Protein AF-R9SLP2-F1 (afdb_monomer_lite)

Foldseek 3Di:
DVLLVLLLVLLVQLLVLLVCQLPVDPDQKGFQDPVSLVSLCVSLVSNLVCCVPQPLDDVLNVLSVVLSVLSNVQRVDRMHGSVSSVLNSQLSVLVSVLSVLLVVLCVVVVHDGSNPQDPVSSVVSVVSVVVSVVSSVVSVVVCVVCVVVVVVVVVVVVVVVVVVVVD

Secondary structure (DSSP, 8-state):
-HHHHHHHHHHHHHHHHHHHHHHS-SSSEEE--HHHHHHHHHHHHHHHHHHHHH-SSHHHHHHHHHHHHHHHHHHTSSEE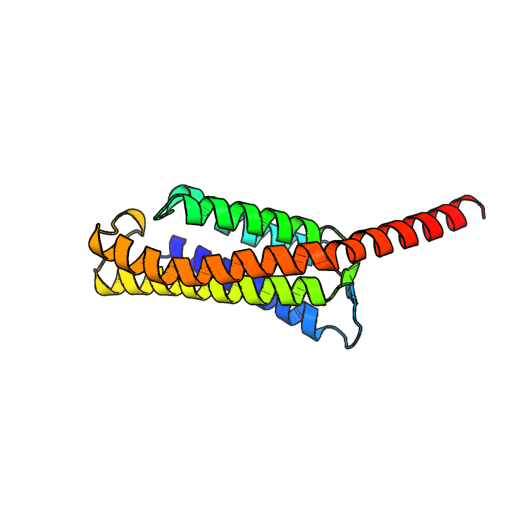EHHHHHHHHHHHHHHHHHHHHHHHHHHHHT-SSGGG--HHHHHHHHHHHHHHHHHHHHHHHHHHHHTHHHHHHHHHHHHHHHHHHT-

Sequence (167 aa):
MEYGETYRDSIINLITINNDLLESSDESFVKCNDEIRSLINSNTSYISSFLMTEFVFQAEYDDFKELDYYIMKIFADDEIYKFFIMLVDEVLKKLLYIAEYKFKLMELNNLSTFTEFSAEDLKEFIKEYEDFRLEFDMFQVDFCDVSHYFSLNSYTENIISFYRDIN

pLDDT: mean 87.77, std 13.92, range [42.88, 98.44]

Radius of gyration: 18.35 Å; chains: 1; bounding box: 36×24×65 Å

Structure (mmCIF, N/CA/C/O backbone):
data_AF-R9SLP2-F1
#
_entry.id   AF-R9SLP2-F1
#
loop_
_atom_site.group_PDB
_atom_site.id
_atom_site.type_symbol
_atom_site.label_atom_id
_atom_site.label_alt_id
_atom_site.label_comp_id
_atom_site.label_asym_id
_atom_site.label_entity_id
_atom_site.label_seq_id
_atom_site.pdbx_PDB_ins_code
_atom_site.Cartn_x
_atom_site.Cartn_y
_atom_site.Cartn_z
_atom_site.occupancy
_atom_site.B_iso_or_equiv
_atom_site.auth_seq_id
_atom_site.auth_comp_id
_atom_site.auth_asym_id
_atom_site.auth_atom_id
_atom_site.pdbx_PDB_model_num
ATOM 1 N N . MET A 1 1 ? -16.793 -8.537 8.378 1.00 56.50 1 MET A N 1
ATOM 2 C CA . MET A 1 1 ? -15.518 -9.283 8.331 1.00 56.50 1 MET A CA 1
ATOM 3 C C . MET A 1 1 ? -14.984 -9.397 6.905 1.00 56.50 1 MET A C 1
ATOM 5 O O . MET A 1 1 ? -13.899 -8.891 6.686 1.00 56.50 1 MET A O 1
ATOM 9 N N . GLU A 1 2 ? -15.757 -9.880 5.924 1.00 61.28 2 GLU A N 1
ATOM 10 C CA . GLU A 1 2 ? -15.313 -10.040 4.513 1.00 61.28 2 GLU A CA 1
ATOM 11 C C . GLU A 1 2 ? -14.761 -8.754 3.838 1.00 61.28 2 GLU A C 1
ATOM 13 O O . GLU A 1 2 ? -13.770 -8.795 3.112 1.00 61.28 2 GLU A O 1
ATOM 18 N N . TYR A 1 3 ? -15.341 -7.579 4.127 1.00 62.84 3 TYR A N 1
ATOM 19 C CA . TYR A 1 3 ? -14.901 -6.300 3.533 1.00 62.84 3 TYR A CA 1
ATOM 20 C C . TYR A 1 3 ? -13.503 -5.850 4.004 1.00 62.84 3 TYR A C 1
ATOM 22 O O . TYR A 1 3 ? -12.729 -5.297 3.222 1.00 62.84 3 TYR A O 1
ATOM 30 N N . GLY A 1 4 ? -13.158 -6.128 5.267 1.00 83.00 4 GLY A N 1
ATOM 31 C CA . GLY A 1 4 ? -11.817 -5.876 5.800 1.00 83.00 4 GLY A CA 1
ATOM 32 C C . GLY A 1 4 ? -10.789 -6.875 5.267 1.00 83.00 4 GLY A C 1
ATOM 33 O O . GLY A 1 4 ? -9.658 -6.497 4.974 1.00 83.00 4 GLY A O 1
ATOM 34 N N . GLU A 1 5 ? -11.178 -8.137 5.088 1.00 89.75 5 GLU A N 1
ATOM 35 C CA . GLU A 1 5 ? -10.286 -9.162 4.532 1.00 89.75 5 GLU A CA 1
ATOM 36 C C . GLU A 1 5 ? -9.800 -8.768 3.135 1.00 89.75 5 GLU A C 1
ATOM 38 O O . GLU A 1 5 ? -8.602 -8.803 2.881 1.00 89.75 5 GLU A O 1
ATOM 43 N N . THR A 1 6 ? -10.688 -8.240 2.287 1.00 93.88 6 THR A N 1
ATOM 44 C CA . THR A 1 6 ? -10.303 -7.756 0.950 1.00 93.88 6 THR A CA 1
ATOM 45 C C . THR A 1 6 ? -9.311 -6.579 1.008 1.00 93.88 6 THR A C 1
ATOM 47 O O . THR A 1 6 ? -8.471 -6.446 0.120 1.00 93.88 6 THR A O 1
ATOM 50 N N . TYR A 1 7 ? -9.344 -5.739 2.053 1.00 94.38 7 TYR A N 1
ATOM 51 C CA . TYR A 1 7 ? -8.352 -4.666 2.248 1.00 94.38 7 TYR A CA 1
ATOM 52 C C . TYR A 1 7 ? -6.960 -5.240 2.519 1.00 94.38 7 TYR A C 1
ATOM 54 O O . TYR A 1 7 ? -5.999 -4.861 1.850 1.00 94.38 7 TYR A O 1
ATOM 62 N N . ARG A 1 8 ? -6.863 -6.207 3.438 1.00 95.56 8 ARG A N 1
ATOM 63 C CA . ARG A 1 8 ? -5.609 -6.919 3.719 1.00 95.56 8 ARG A CA 1
ATOM 64 C C . ARG A 1 8 ? -5.110 -7.664 2.481 1.00 95.56 8 ARG A C 1
ATOM 66 O O . ARG A 1 8 ? -3.940 -7.551 2.128 1.00 95.56 8 ARG A O 1
ATOM 73 N N . ASP A 1 9 ? -6.000 -8.381 1.805 1.00 97.44 9 ASP A N 1
ATOM 74 C CA . ASP A 1 9 ? -5.660 -9.177 0.628 1.00 97.44 9 ASP A CA 1
ATOM 75 C C . ASP A 1 9 ? -5.203 -8.288 -0.535 1.00 97.44 9 ASP A C 1
ATOM 77 O O . ASP A 1 9 ? -4.297 -8.663 -1.270 1.00 97.44 9 ASP A O 1
ATOM 81 N N . SER A 1 10 ? -5.745 -7.071 -0.661 1.00 97.94 10 SER A N 1
ATOM 82 C CA . SER A 1 10 ? -5.279 -6.103 -1.660 1.00 97.94 10 SER A CA 1
ATOM 83 C C . SER A 1 10 ? -3.828 -5.675 -1.421 1.00 97.94 10 SER A C 1
ATOM 85 O O . SER A 1 10 ? -3.061 -5.552 -2.374 1.00 97.94 10 SER A O 1
ATOM 87 N N . ILE A 1 11 ? -3.416 -5.496 -0.160 1.00 98.25 11 ILE A N 1
ATOM 88 C CA . ILE A 1 11 ? -2.017 -5.194 0.186 1.00 98.25 11 ILE A CA 1
ATOM 89 C C . ILE A 1 11 ? -1.123 -6.399 -0.136 1.00 98.25 11 ILE A C 1
ATOM 91 O O . ILE A 1 11 ? -0.070 -6.238 -0.753 1.00 98.25 11 ILE A O 1
ATOM 95 N N . ILE A 1 12 ? -1.559 -7.611 0.225 1.00 98.44 12 ILE A N 1
ATOM 96 C CA . ILE A 1 12 ? -0.838 -8.857 -0.082 1.00 98.44 12 ILE A CA 1
ATOM 97 C C . ILE A 1 12 ? -0.659 -9.016 -1.595 1.00 98.44 12 ILE A C 1
ATOM 99 O O . ILE A 1 12 ? 0.445 -9.302 -2.047 1.00 98.44 12 ILE A O 1
ATOM 103 N N . ASN A 1 13 ? -1.705 -8.769 -2.383 1.00 98.38 13 ASN A N 1
ATOM 104 C CA . ASN A 1 13 ? -1.642 -8.847 -3.839 1.00 98.38 13 ASN A CA 1
ATOM 105 C C . ASN A 1 13 ? -0.623 -7.862 -4.423 1.00 98.38 13 ASN A C 1
ATOM 107 O O . ASN A 1 13 ? 0.127 -8.240 -5.318 1.00 98.38 13 ASN A O 1
ATOM 111 N N . LEU A 1 14 ? -0.556 -6.622 -3.917 1.00 98.44 14 LEU A N 1
ATOM 112 C CA . LEU A 1 14 ? 0.465 -5.656 -4.344 1.00 98.44 14 LEU A CA 1
ATOM 113 C C . LEU A 1 14 ? 1.883 -6.162 -4.038 1.00 98.44 14 LEU A C 1
ATOM 115 O O . LEU A 1 14 ? 2.757 -6.083 -4.898 1.00 98.44 14 LEU A O 1
ATOM 119 N N . ILE A 1 15 ? 2.100 -6.736 -2.851 1.00 98.44 15 ILE A N 1
ATOM 120 C CA . ILE A 1 15 ? 3.381 -7.353 -2.471 1.00 98.44 15 ILE A CA 1
ATOM 121 C C . ILE A 1 15 ? 3.716 -8.524 -3.406 1.00 98.44 15 ILE A C 1
ATOM 123 O O . ILE A 1 15 ? 4.852 -8.647 -3.860 1.00 98.44 15 ILE A O 1
ATOM 127 N N . THR A 1 16 ? 2.748 -9.382 -3.733 1.00 98.25 16 THR A N 1
ATOM 128 C CA . THR A 1 16 ? 2.947 -10.497 -4.671 1.00 98.25 16 THR A CA 1
ATOM 129 C C . THR A 1 16 ? 3.336 -9.997 -6.059 1.00 98.25 16 THR A C 1
ATOM 131 O O . THR A 1 16 ? 4.343 -10.452 -6.590 1.00 98.25 16 THR A O 1
ATOM 134 N N . ILE A 1 17 ? 2.620 -9.009 -6.607 1.00 97.31 17 ILE A N 1
ATOM 135 C CA . ILE A 1 17 ? 2.942 -8.408 -7.912 1.00 97.31 17 ILE A CA 1
ATOM 136 C C . ILE A 1 17 ? 4.361 -7.819 -7.907 1.00 97.31 17 ILE A C 1
ATOM 138 O O . ILE A 1 17 ? 5.114 -8.018 -8.862 1.00 97.31 17 ILE A O 1
ATOM 142 N N . ASN A 1 18 ? 4.750 -7.124 -6.832 1.00 95.62 18 ASN A N 1
ATOM 143 C CA . ASN A 1 18 ? 6.102 -6.585 -6.687 1.00 95.62 18 ASN A CA 1
ATOM 144 C C . ASN A 1 18 ? 7.166 -7.688 -6.678 1.00 95.62 18 ASN A C 1
ATOM 146 O O . ASN A 1 18 ? 8.160 -7.571 -7.393 1.00 95.62 18 ASN A O 1
ATOM 150 N N . ASN A 1 19 ? 6.968 -8.754 -5.901 1.00 96.12 19 ASN A N 1
ATOM 151 C CA . ASN A 1 19 ? 7.923 -9.862 -5.832 1.00 96.12 19 ASN A CA 1
ATOM 152 C C . ASN A 1 19 ? 8.045 -10.591 -7.176 1.00 96.12 19 ASN A C 1
ATOM 154 O O . ASN A 1 19 ? 9.163 -10.813 -7.638 1.00 96.12 19 ASN A O 1
ATOM 158 N N . ASP A 1 20 ? 6.926 -10.861 -7.852 1.00 96.69 20 ASP A N 1
ATOM 159 C CA . ASP A 1 20 ? 6.923 -11.491 -9.177 1.00 96.69 20 ASP A CA 1
ATOM 160 C C . ASP A 1 20 ? 7.726 -10.657 -10.191 1.00 96.69 20 ASP A C 1
ATOM 162 O O . ASP A 1 20 ? 8.506 -11.190 -10.985 1.00 96.69 20 ASP A O 1
ATOM 166 N N . LEU A 1 21 ? 7.598 -9.326 -10.139 1.00 95.12 21 LEU A N 1
ATOM 167 C CA . LEU A 1 21 ? 8.400 -8.417 -10.956 1.00 95.12 21 LEU A CA 1
ATOM 168 C C . LEU A 1 21 ? 9.883 -8.446 -10.580 1.00 95.12 21 LEU A C 1
ATOM 170 O O . LEU A 1 21 ? 10.732 -8.539 -11.470 1.00 95.12 21 LEU A O 1
ATOM 174 N N . LEU A 1 22 ? 10.216 -8.388 -9.290 1.00 93.75 22 LEU A N 1
ATOM 175 C CA . LEU A 1 22 ? 11.602 -8.442 -8.816 1.00 93.75 22 LEU A CA 1
ATOM 176 C C . LEU A 1 22 ? 12.305 -9.740 -9.234 1.00 93.75 22 LEU A C 1
ATOM 178 O O . LEU A 1 22 ? 13.491 -9.696 -9.565 1.00 93.75 22 LEU A O 1
ATOM 182 N N . GLU A 1 23 ? 11.581 -10.855 -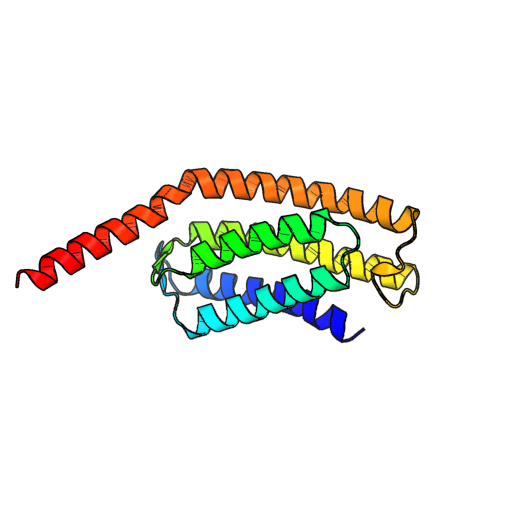9.285 1.00 93.81 23 GLU A N 1
ATOM 183 C CA . GLU A 1 23 ? 12.093 -12.181 -9.650 1.00 93.81 23 GLU A CA 1
ATOM 184 C C . GLU A 1 23 ? 12.057 -12.468 -11.162 1.00 93.81 23 GLU A C 1
ATOM 186 O O . GLU A 1 23 ? 12.684 -13.418 -11.628 1.00 93.81 23 GLU A O 1
ATOM 191 N N . SER A 1 24 ? 11.376 -11.637 -11.959 1.00 91.81 24 SER A N 1
ATOM 192 C CA . SER A 1 24 ? 11.144 -11.886 -13.394 1.00 91.81 24 SER A CA 1
ATOM 193 C C . SER A 1 24 ? 12.399 -11.900 -14.288 1.00 91.81 24 SER A C 1
ATOM 195 O O . SER A 1 24 ? 12.339 -12.364 -15.427 1.00 91.81 24 SER A O 1
ATOM 197 N N . SER A 1 25 ? 13.529 -11.373 -13.812 1.00 87.06 25 SER A N 1
ATOM 198 C CA . SER A 1 25 ? 14.786 -11.223 -14.566 1.00 87.06 25 SER A CA 1
ATOM 199 C C . SER A 1 25 ? 15.966 -11.016 -13.608 1.00 87.06 25 SER A C 1
ATOM 201 O O . SER A 1 25 ? 15.742 -10.652 -12.463 1.00 87.06 25 SER A O 1
ATOM 203 N N . ASP A 1 26 ? 17.216 -11.159 -14.050 1.00 85.44 26 ASP A N 1
ATOM 204 C CA . ASP A 1 26 ? 18.401 -10.696 -13.296 1.00 85.44 26 ASP A CA 1
ATOM 205 C C . ASP A 1 26 ? 18.781 -9.238 -13.635 1.00 85.44 26 ASP A C 1
ATOM 207 O O . ASP A 1 26 ? 19.686 -8.656 -13.036 1.00 85.44 26 ASP A O 1
ATOM 211 N N . GLU A 1 27 ? 18.102 -8.630 -14.610 1.00 88.25 27 GLU A N 1
ATOM 212 C CA . GLU A 1 27 ? 18.373 -7.266 -15.058 1.00 88.25 27 GLU A CA 1
ATOM 213 C C . GLU A 1 27 ? 17.895 -6.210 -14.052 1.00 88.25 27 GLU A C 1
ATOM 215 O O . GLU A 1 27 ? 16.967 -6.420 -13.268 1.00 88.25 27 GLU A O 1
ATOM 220 N N . SER A 1 28 ? 18.519 -5.032 -14.114 1.00 89.69 28 SER A N 1
ATOM 221 C CA . SER A 1 28 ? 18.180 -3.879 -13.273 1.00 89.69 28 SER A CA 1
ATOM 222 C C . SER A 1 28 ? 16.798 -3.285 -13.567 1.00 89.69 28 SER A C 1
ATOM 224 O O . SER A 1 28 ? 16.252 -2.583 -12.719 1.00 89.69 28 SER A O 1
ATOM 226 N N . PHE A 1 29 ? 16.243 -3.536 -14.753 1.00 91.19 29 PHE A N 1
ATOM 227 C CA . PHE A 1 29 ? 14.947 -3.027 -15.197 1.00 91.19 29 PHE A CA 1
ATOM 228 C C . PHE A 1 29 ? 13.989 -4.183 -15.480 1.00 91.19 29 PHE A C 1
ATOM 230 O O . PHE A 1 29 ? 14.415 -5.274 -15.856 1.00 91.19 29 PHE A O 1
ATOM 237 N N . VAL A 1 30 ? 12.691 -3.939 -15.308 1.00 93.12 30 VAL A N 1
ATOM 238 C CA . VAL A 1 30 ? 11.622 -4.905 -15.595 1.00 93.12 30 VAL A CA 1
ATOM 239 C C . VAL A 1 30 ? 10.536 -4.276 -16.446 1.00 93.12 30 VAL A C 1
ATOM 241 O O . VAL A 1 30 ? 10.342 -3.062 -16.428 1.00 93.12 30 VAL A O 1
ATOM 244 N N . LYS A 1 31 ? 9.809 -5.114 -17.186 1.00 91.69 31 LYS A N 1
ATOM 245 C CA . LYS A 1 31 ? 8.696 -4.674 -18.025 1.00 91.69 31 LYS A CA 1
ATOM 246 C C . LYS A 1 31 ? 7.412 -4.572 -17.213 1.00 91.69 31 LYS A C 1
ATOM 248 O O . LYS A 1 31 ? 7.027 -5.526 -16.544 1.00 91.69 31 LYS A O 1
ATOM 253 N N . CYS A 1 32 ? 6.724 -3.447 -17.344 1.00 93.56 32 CYS A N 1
ATOM 254 C CA . CYS A 1 32 ? 5.379 -3.246 -16.828 1.00 93.56 32 CYS A CA 1
ATOM 255 C C . CYS A 1 32 ? 4.408 -3.220 -18.006 1.00 93.56 32 CYS A C 1
ATOM 257 O O . CYS A 1 32 ? 4.564 -2.423 -18.927 1.00 93.56 32 CYS A O 1
ATOM 259 N N . ASN A 1 33 ? 3.437 -4.129 -18.014 1.00 94.19 33 ASN A N 1
ATOM 260 C CA . ASN A 1 33 ? 2.422 -4.201 -19.061 1.00 94.19 33 ASN A CA 1
ATOM 261 C C . ASN A 1 33 ? 1.057 -3.736 -18.528 1.00 94.19 33 ASN A C 1
ATOM 263 O O . ASN A 1 33 ? 0.873 -3.518 -17.330 1.00 94.19 33 ASN A O 1
ATOM 267 N N . ASP A 1 34 ? 0.079 -3.612 -19.423 1.00 96.50 34 ASP A N 1
ATOM 268 C CA . ASP A 1 34 ? -1.258 -3.123 -19.067 1.00 96.50 34 ASP A CA 1
ATOM 269 C C . ASP A 1 34 ? -1.996 -4.025 -18.067 1.00 96.50 34 ASP A C 1
ATOM 271 O O . ASP A 1 34 ? -2.807 -3.538 -17.281 1.00 96.50 34 ASP A O 1
ATOM 275 N N . GLU A 1 35 ? -1.703 -5.327 -18.057 1.00 97.12 35 GLU A N 1
ATOM 276 C CA . GLU A 1 35 ? -2.273 -6.266 -17.088 1.00 97.12 35 GLU A CA 1
ATOM 277 C C . GLU A 1 35 ? -1.760 -5.971 -15.674 1.00 97.12 35 GLU A C 1
ATOM 279 O O . GLU A 1 35 ? -2.561 -5.787 -14.757 1.00 97.12 35 GLU A O 1
ATOM 284 N N . ILE A 1 36 ? -0.443 -5.821 -15.513 1.00 96.69 36 ILE A N 1
ATOM 285 C CA . ILE A 1 36 ? 0.190 -5.435 -14.245 1.00 96.69 36 ILE A CA 1
ATOM 286 C C . ILE A 1 36 ? -0.358 -4.087 -13.777 1.00 96.69 36 ILE A C 1
ATOM 288 O O . ILE A 1 36 ? -0.796 -3.973 -12.634 1.00 96.69 36 ILE A O 1
ATOM 292 N N . ARG A 1 37 ? -0.422 -3.079 -14.657 1.00 96.94 37 ARG A N 1
ATOM 293 C CA . ARG A 1 37 ? -0.991 -1.762 -14.317 1.00 96.94 37 ARG A CA 1
ATOM 294 C C . ARG A 1 37 ? -2.434 -1.857 -13.851 1.00 96.94 37 ARG A C 1
ATOM 296 O O . ARG A 1 37 ? -2.810 -1.206 -12.880 1.00 96.94 37 ARG A O 1
ATOM 303 N N . SER A 1 38 ? -3.244 -2.670 -14.528 1.00 97.94 38 SER A N 1
ATOM 304 C CA . SER A 1 38 ? -4.638 -2.883 -14.148 1.00 97.94 38 SER A CA 1
ATOM 305 C C . SER A 1 38 ? -4.753 -3.535 -12.771 1.00 97.94 38 SER A C 1
ATOM 307 O O . SER A 1 38 ? -5.615 -3.139 -11.986 1.00 97.94 38 SER A O 1
ATOM 309 N N . LEU A 1 39 ? -3.898 -4.514 -12.462 1.00 98.12 39 LEU A N 1
ATOM 310 C CA . LEU A 1 39 ? -3.868 -5.170 -11.154 1.00 98.12 39 LEU A CA 1
ATOM 311 C C . LEU A 1 39 ? -3.430 -4.201 -10.052 1.00 98.12 39 LEU A C 1
ATOM 313 O O . LEU A 1 39 ? -4.094 -4.118 -9.019 1.00 98.12 39 LEU A O 1
ATOM 317 N N . ILE A 1 40 ? -2.366 -3.433 -10.283 1.00 98.12 40 ILE A N 1
ATOM 318 C CA . ILE A 1 40 ? -1.886 -2.405 -9.354 1.00 98.12 40 ILE A CA 1
ATOM 319 C C . ILE A 1 40 ? -3.003 -1.392 -9.060 1.00 98.12 40 ILE A C 1
ATOM 321 O O . ILE A 1 40 ? -3.386 -1.230 -7.903 1.00 98.12 40 ILE A O 1
ATOM 325 N N . ASN A 1 41 ? -3.607 -0.807 -10.099 1.00 97.69 41 ASN A N 1
ATOM 326 C CA . ASN A 1 41 ? -4.687 0.173 -9.960 1.00 97.69 41 ASN A CA 1
ATOM 327 C C . ASN A 1 41 ? -5.917 -0.397 -9.232 1.00 97.69 41 ASN A C 1
ATOM 329 O O . ASN A 1 41 ? -6.510 0.272 -8.389 1.00 97.69 41 ASN A O 1
ATOM 333 N N . SER A 1 42 ? -6.302 -1.644 -9.526 1.00 97.88 42 SER A N 1
ATOM 334 C CA . SER A 1 42 ? -7.423 -2.305 -8.848 1.00 97.88 42 SER A CA 1
ATOM 335 C C . SER A 1 42 ? -7.190 -2.412 -7.341 1.00 97.88 42 SER A C 1
ATOM 337 O O . SER A 1 42 ? -8.088 -2.106 -6.556 1.00 97.88 42 SER A O 1
ATOM 339 N N . ASN A 1 43 ? -5.997 -2.849 -6.932 1.00 98.31 43 ASN A N 1
ATOM 340 C CA . ASN A 1 43 ? -5.686 -3.045 -5.520 1.00 98.31 43 ASN A CA 1
ATOM 341 C C . ASN A 1 43 ? -5.523 -1.703 -4.790 1.00 98.31 43 ASN A C 1
ATOM 343 O O . ASN A 1 43 ? -6.114 -1.532 -3.725 1.00 98.31 43 ASN A O 1
ATOM 347 N N . THR A 1 44 ? -4.811 -0.718 -5.356 1.00 97.81 44 THR A N 1
ATOM 348 C CA . THR A 1 44 ? -4.666 0.591 -4.690 1.00 97.81 44 THR A CA 1
ATOM 349 C C . THR A 1 44 ? -5.991 1.347 -4.600 1.00 97.81 44 THR A C 1
ATOM 351 O O . THR A 1 44 ? -6.303 1.912 -3.550 1.00 97.81 44 THR A O 1
ATOM 354 N N . SER A 1 45 ? -6.835 1.270 -5.635 1.00 96.44 45 SER A N 1
ATOM 355 C CA . SER A 1 45 ? -8.183 1.852 -5.617 1.00 96.44 45 SER A CA 1
ATOM 356 C C . SER A 1 45 ? -9.058 1.248 -4.519 1.00 96.44 45 SER A C 1
ATOM 358 O O . SER A 1 45 ? -9.796 1.979 -3.847 1.00 96.44 45 SER A O 1
ATOM 360 N N . TYR A 1 46 ? -8.979 -0.073 -4.314 1.00 96.56 46 TYR A N 1
ATOM 361 C CA . TYR A 1 46 ? -9.713 -0.735 -3.238 1.00 96.56 46 TYR A CA 1
ATOM 362 C C . TYR A 1 46 ? -9.221 -0.262 -1.871 1.00 96.56 46 TYR A C 1
ATOM 364 O O . TYR A 1 46 ? -10.031 0.150 -1.044 1.00 96.56 46 TYR A O 1
ATOM 372 N N . ILE A 1 47 ? -7.903 -0.264 -1.648 1.00 96.50 47 ILE A N 1
ATOM 373 C CA . ILE A 1 47 ? -7.302 0.167 -0.381 1.00 96.50 47 ILE A CA 1
ATOM 374 C C . ILE A 1 47 ? -7.690 1.614 -0.059 1.00 96.50 47 ILE A C 1
ATOM 376 O O . ILE A 1 47 ? -8.161 1.887 1.043 1.00 96.50 47 ILE A O 1
ATOM 380 N N . SER A 1 48 ? -7.571 2.525 -1.028 1.00 94.81 48 SER A N 1
ATOM 381 C CA . SER A 1 48 ? -7.938 3.937 -0.869 1.00 94.81 48 SER A CA 1
ATOM 382 C C . SER A 1 48 ? -9.414 4.099 -0.497 1.00 94.81 48 SER A C 1
ATOM 384 O O . SER A 1 48 ? -9.753 4.790 0.465 1.00 94.81 48 SER A O 1
ATOM 386 N N . SER A 1 49 ? -10.301 3.391 -1.205 1.00 93.94 49 SER A N 1
ATOM 387 C CA . SER A 1 49 ? -11.744 3.413 -0.937 1.00 93.94 49 SER A CA 1
ATOM 388 C C . SER A 1 49 ? -12.079 2.839 0.440 1.00 93.94 49 SER A C 1
ATOM 390 O O . SER A 1 49 ? -12.914 3.389 1.159 1.00 93.94 49 SER A O 1
ATOM 392 N N . PHE A 1 50 ? -11.416 1.749 0.827 1.00 93.69 50 PHE A N 1
ATOM 393 C CA . PHE A 1 50 ? -11.582 1.134 2.135 1.00 93.69 50 PHE A CA 1
ATOM 394 C C . PHE A 1 50 ? -11.140 2.093 3.238 1.00 93.69 50 PHE A C 1
ATOM 396 O O . PHE A 1 50 ? -11.941 2.415 4.113 1.00 93.69 50 PHE A O 1
ATOM 403 N N . LEU A 1 51 ? -9.917 2.622 3.162 1.00 93.31 51 LEU A N 1
ATOM 404 C CA . LEU A 1 51 ? -9.400 3.561 4.151 1.00 93.31 51 LEU A CA 1
ATOM 405 C C . LEU A 1 51 ? -10.261 4.817 4.225 1.00 93.31 51 LEU A C 1
ATOM 407 O O . LEU A 1 51 ? -10.542 5.253 5.322 1.00 93.31 51 LEU A O 1
ATOM 411 N N . MET A 1 52 ? -10.804 5.341 3.126 1.00 89.75 52 MET A N 1
ATOM 412 C CA . MET A 1 52 ? -11.733 6.480 3.178 1.00 89.75 52 MET A CA 1
ATOM 413 C C . MET A 1 52 ? -13.015 6.201 3.992 1.00 89.75 52 MET A C 1
ATOM 415 O O . MET A 1 52 ? -13.635 7.135 4.503 1.00 89.75 52 MET A O 1
ATOM 419 N N . THR A 1 53 ? -13.428 4.936 4.111 1.00 87.25 53 THR A N 1
ATOM 420 C CA . THR A 1 53 ? -14.665 4.528 4.805 1.00 87.25 53 THR A CA 1
ATOM 421 C C . THR A 1 53 ? -14.433 3.990 6.215 1.00 87.25 53 THR A C 1
ATOM 423 O O . THR A 1 53 ? -15.271 4.197 7.087 1.00 87.25 53 THR A O 1
ATOM 426 N N . GLU A 1 54 ? -13.292 3.345 6.446 1.00 85.12 54 GLU A N 1
ATOM 427 C CA . GLU A 1 54 ? -12.964 2.597 7.665 1.00 85.12 54 GLU A CA 1
ATOM 428 C C . GLU A 1 54 ? -11.658 3.102 8.320 1.00 85.12 54 GLU A C 1
ATOM 430 O O . GLU A 1 54 ? -11.028 2.379 9.101 1.00 85.12 54 GLU A O 1
ATOM 435 N N . PHE A 1 55 ? -11.201 4.320 7.988 1.00 75.62 55 PHE A N 1
ATOM 436 C CA . PHE A 1 55 ? -10.012 4.897 8.619 1.00 75.62 55 PHE A CA 1
ATOM 437 C C . PHE A 1 55 ? -10.228 5.065 10.119 1.00 75.62 55 PHE A C 1
ATOM 439 O O . PHE A 1 55 ? -11.266 5.526 10.595 1.00 75.62 55 PHE A O 1
ATOM 446 N N . VAL A 1 56 ? -9.184 4.717 10.860 1.00 77.44 56 VAL A N 1
ATOM 447 C CA . VAL A 1 56 ? -9.150 4.835 12.317 1.00 77.44 56 VAL A CA 1
ATOM 448 C C . VAL A 1 56 ? -8.672 6.229 12.722 1.00 77.44 56 VAL A C 1
ATOM 450 O O . VAL A 1 56 ? -9.175 6.821 13.676 1.00 77.44 56 VAL A O 1
ATOM 453 N N . PHE A 1 57 ? -7.723 6.781 11.963 1.00 82.81 57 PHE A N 1
ATOM 454 C CA . PHE A 1 57 ? -7.249 8.153 12.097 1.00 82.81 57 PHE A CA 1
ATOM 455 C C . PHE A 1 57 ? -6.892 8.733 10.720 1.00 82.81 57 PHE A C 1
ATOM 457 O O . PHE A 1 57 ? -6.508 8.009 9.806 1.00 82.81 57 PHE A O 1
ATOM 464 N N . GLN A 1 58 ? -7.021 10.055 10.572 1.00 88.44 58 GLN A N 1
ATOM 465 C CA . GLN A 1 58 ? -6.919 10.739 9.274 1.00 88.44 58 GLN A CA 1
ATOM 466 C C . GLN A 1 58 ? -5.575 10.521 8.560 1.00 88.44 58 GLN A C 1
ATOM 468 O O . GLN A 1 58 ? -5.555 10.319 7.350 1.00 88.44 58 GLN A O 1
ATOM 473 N N . ALA A 1 59 ? -4.463 10.544 9.298 1.00 90.69 59 ALA A N 1
ATOM 474 C CA . ALA A 1 59 ? -3.142 10.395 8.696 1.00 90.69 59 ALA A CA 1
ATOM 475 C C . ALA A 1 59 ? -2.928 9.017 8.028 1.00 90.69 59 ALA A C 1
ATOM 477 O O . ALA A 1 59 ? -2.176 8.951 7.072 1.00 90.69 59 ALA A O 1
ATOM 478 N N . GLU A 1 60 ? -3.649 7.955 8.422 1.00 92.56 60 GLU A N 1
ATOM 479 C CA . GLU A 1 60 ? -3.571 6.633 7.771 1.00 92.56 60 GLU A CA 1
ATOM 480 C C . GLU A 1 60 ? -3.988 6.741 6.305 1.00 92.56 60 GLU A C 1
ATOM 482 O O . GLU A 1 60 ? -3.335 6.235 5.394 1.00 92.56 60 GLU A O 1
ATOM 487 N N . TYR A 1 61 ? -5.097 7.443 6.087 1.00 93.38 61 TYR A N 1
ATOM 488 C CA . TYR A 1 61 ? -5.635 7.679 4.762 1.00 93.38 61 TYR A CA 1
ATOM 489 C C . TYR A 1 61 ? -4.761 8.647 3.957 1.00 93.38 61 TYR A C 1
ATOM 491 O O . TYR A 1 61 ? -4.527 8.409 2.773 1.00 93.38 61 TYR A O 1
ATOM 499 N N . ASP A 1 62 ? -4.273 9.722 4.582 1.00 94.25 62 ASP A N 1
ATOM 500 C CA . ASP A 1 62 ? -3.445 10.716 3.894 1.00 94.25 62 ASP A CA 1
ATOM 501 C C . ASP A 1 62 ? -2.099 10.123 3.446 1.00 94.25 62 ASP A C 1
ATOM 503 O O . ASP A 1 62 ? -1.724 10.290 2.284 1.00 94.25 62 ASP A O 1
ATOM 507 N N . ASP A 1 63 ? -1.428 9.368 4.319 1.00 95.31 63 ASP A N 1
ATOM 508 C CA . ASP A 1 63 ? -0.156 8.710 4.010 1.00 95.31 63 ASP A CA 1
ATOM 509 C C . ASP A 1 63 ? -0.349 7.640 2.922 1.00 95.31 63 ASP A C 1
ATOM 511 O O . ASP A 1 63 ? 0.428 7.572 1.969 1.00 95.31 63 ASP A O 1
ATOM 515 N N . PHE A 1 64 ? -1.426 6.839 2.985 1.00 95.88 64 PHE A N 1
ATOM 516 C CA . PHE A 1 64 ? -1.706 5.867 1.924 1.00 95.88 64 PHE A CA 1
ATOM 517 C C . PHE A 1 64 ? -2.013 6.539 0.584 1.00 95.88 64 PHE A C 1
ATOM 519 O O . PHE A 1 64 ? -1.554 6.077 -0.457 1.00 95.88 64 PHE A O 1
ATOM 526 N N . LYS A 1 65 ? -2.775 7.635 0.578 1.00 95.44 65 LYS A N 1
ATOM 527 C CA . LYS A 1 65 ? -3.053 8.396 -0.645 1.00 95.44 65 LYS A CA 1
ATOM 528 C C . LYS A 1 65 ? -1.765 8.922 -1.280 1.00 95.44 65 LYS A C 1
ATOM 530 O O . LYS A 1 65 ? -1.657 8.987 -2.505 1.00 95.44 65 LYS A O 1
ATOM 535 N N . GLU A 1 66 ? -0.799 9.315 -0.461 1.00 96.31 66 GLU A N 1
ATOM 536 C CA . GLU A 1 66 ? 0.509 9.728 -0.945 1.00 96.31 66 GLU A CA 1
ATOM 537 C C . GLU A 1 66 ? 1.329 8.535 -1.469 1.00 96.31 66 GLU A C 1
ATOM 539 O O . GLU A 1 66 ? 1.895 8.618 -2.561 1.00 96.31 66 GLU A O 1
ATOM 544 N N . LEU A 1 67 ? 1.321 7.395 -0.772 1.00 96.50 67 LEU A N 1
ATOM 545 C CA . LEU A 1 67 ? 1.918 6.148 -1.260 1.00 96.50 67 LEU A CA 1
ATOM 546 C C . LEU A 1 67 ? 1.316 5.706 -2.605 1.00 96.50 67 LEU A C 1
ATOM 548 O O . LEU A 1 67 ? 2.063 5.384 -3.526 1.00 96.50 67 LEU A O 1
ATOM 552 N N . ASP A 1 68 ? -0.011 5.739 -2.751 1.00 96.62 68 ASP A N 1
ATOM 553 C CA . ASP A 1 68 ? -0.726 5.438 -3.998 1.00 96.62 68 ASP A CA 1
ATOM 554 C C . ASP A 1 68 ? -0.232 6.330 -5.144 1.00 96.62 68 ASP A C 1
ATOM 556 O O . ASP A 1 68 ? 0.089 5.834 -6.222 1.00 96.62 68 ASP A O 1
ATOM 560 N N . TYR A 1 69 ? -0.041 7.630 -4.898 1.00 94.88 69 TYR A N 1
ATOM 561 C CA . TYR A 1 69 ? 0.552 8.529 -5.889 1.00 94.88 69 TYR A CA 1
ATOM 562 C C . TYR A 1 69 ? 1.953 8.076 -6.340 1.00 94.88 69 TYR A C 1
ATOM 564 O O . TYR A 1 69 ? 2.238 8.075 -7.542 1.00 94.88 69 TYR A O 1
ATOM 572 N N . TYR A 1 70 ? 2.824 7.661 -5.414 1.00 94.88 70 TYR A N 1
ATOM 573 C CA . TYR A 1 70 ? 4.150 7.143 -5.766 1.00 94.88 70 TYR A CA 1
ATOM 574 C C . TYR A 1 70 ? 4.077 5.828 -6.543 1.00 94.88 70 TYR A C 1
ATOM 576 O O . TYR A 1 70 ? 4.760 5.691 -7.559 1.00 94.88 70 TYR A O 1
ATOM 584 N N . ILE A 1 71 ? 3.227 4.891 -6.116 1.00 96.06 71 ILE A N 1
ATOM 585 C CA . ILE A 1 71 ? 3.007 3.619 -6.813 1.00 96.06 71 ILE A CA 1
ATOM 586 C C . ILE A 1 71 ? 2.517 3.900 -8.237 1.00 96.06 71 ILE A C 1
ATOM 588 O O . ILE A 1 71 ? 3.133 3.442 -9.197 1.00 96.06 71 ILE A O 1
ATOM 592 N N . MET A 1 72 ? 1.482 4.721 -8.416 1.00 94.25 72 MET A N 1
ATOM 593 C CA . MET A 1 72 ? 0.980 5.064 -9.751 1.00 94.25 72 MET A CA 1
ATOM 594 C C . MET A 1 72 ? 2.059 5.698 -10.629 1.00 94.25 72 MET A C 1
ATOM 596 O O . MET A 1 72 ? 2.129 5.406 -11.821 1.00 94.25 72 MET A O 1
ATOM 600 N N . LYS A 1 73 ? 2.931 6.533 -10.054 1.00 92.06 73 LYS A N 1
ATOM 601 C CA . LYS A 1 73 ? 4.046 7.139 -10.787 1.00 92.06 73 LYS A CA 1
ATOM 602 C C . LYS A 1 73 ? 5.083 6.106 -11.236 1.00 92.06 73 LYS A C 1
ATOM 604 O O . LYS A 1 73 ? 5.560 6.203 -12.358 1.00 92.06 73 LYS A O 1
ATOM 609 N N . ILE A 1 74 ? 5.414 5.130 -10.391 1.00 92.94 74 ILE A N 1
ATOM 610 C CA . ILE A 1 74 ? 6.365 4.052 -10.714 1.00 92.94 74 ILE A CA 1
ATOM 611 C C . ILE A 1 74 ? 5.830 3.171 -11.843 1.00 92.94 74 ILE A C 1
ATOM 613 O O . ILE A 1 74 ? 6.552 2.858 -12.784 1.00 92.94 74 ILE A O 1
ATOM 617 N N . PHE A 1 75 ? 4.562 2.773 -11.750 1.00 93.62 75 PHE A N 1
ATOM 618 C CA . PHE A 1 75 ? 3.956 1.805 -12.665 1.00 93.62 75 PHE A CA 1
ATOM 619 C C . PHE A 1 75 ? 3.400 2.427 -13.958 1.00 93.62 75 PHE A C 1
ATOM 621 O O . PHE A 1 75 ? 2.918 1.698 -14.830 1.00 93.62 75 PHE A O 1
ATOM 628 N N . ALA A 1 76 ? 3.485 3.752 -14.108 1.00 90.81 76 ALA A N 1
ATOM 629 C CA . ALA A 1 76 ? 3.099 4.453 -15.331 1.00 90.81 76 ALA A CA 1
ATOM 630 C C . ALA A 1 76 ? 4.006 4.113 -16.527 1.00 90.81 76 ALA A C 1
ATOM 632 O O . ALA A 1 76 ? 3.526 4.100 -17.659 1.00 90.81 76 ALA A O 1
ATOM 633 N N . ASP A 1 77 ? 5.282 3.810 -16.281 1.00 88.50 77 ASP A N 1
ATOM 634 C CA . ASP A 1 77 ? 6.272 3.552 -17.330 1.00 88.50 77 ASP A CA 1
ATOM 635 C C . ASP A 1 77 ? 6.228 2.097 -17.840 1.00 88.50 77 ASP A C 1
ATOM 637 O O . ASP A 1 77 ? 5.755 1.191 -17.152 1.00 88.50 77 ASP A O 1
ATOM 641 N N . ASP A 1 78 ? 6.712 1.852 -19.065 1.00 89.12 78 ASP A N 1
ATOM 642 C CA . ASP A 1 78 ? 6.838 0.505 -19.663 1.00 89.12 78 ASP A CA 1
ATOM 643 C C . ASP A 1 78 ? 8.039 -0.282 -19.113 1.00 89.12 78 ASP A C 1
ATOM 645 O O . ASP A 1 78 ? 8.038 -1.518 -19.109 1.00 89.12 78 ASP A O 1
ATOM 649 N N . GLU A 1 79 ? 9.070 0.425 -18.653 1.00 90.25 79 GLU A N 1
ATOM 650 C CA . GLU A 1 79 ? 10.274 -0.135 -18.041 1.00 90.25 79 GLU A CA 1
ATOM 651 C C . GLU A 1 79 ? 10.514 0.501 -16.675 1.00 90.25 79 GLU A C 1
ATOM 653 O O . GLU A 1 79 ? 10.758 1.702 -16.567 1.00 90.25 79 GLU A O 1
ATOM 658 N N . ILE A 1 80 ? 10.497 -0.326 -15.633 1.00 91.12 80 ILE A N 1
ATOM 659 C CA . ILE A 1 80 ? 10.644 0.106 -14.247 1.00 91.12 80 ILE A CA 1
ATOM 660 C C . ILE A 1 80 ? 12.022 -0.304 -13.741 1.00 91.12 80 ILE A C 1
ATOM 662 O O . ILE A 1 80 ? 12.407 -1.470 -13.831 1.00 91.12 80 ILE A O 1
ATOM 666 N N . TYR A 1 81 ? 12.761 0.642 -13.163 1.00 91.75 81 TYR A N 1
ATOM 667 C CA . TYR A 1 81 ? 13.989 0.330 -12.437 1.00 91.75 81 TYR A CA 1
ATOM 668 C C . TYR A 1 81 ? 13.647 -0.433 -11.150 1.00 91.75 81 TYR A C 1
ATOM 670 O O . TYR A 1 81 ? 12.914 0.079 -10.302 1.00 91.75 81 TYR A O 1
ATOM 678 N N . LYS A 1 82 ? 14.184 -1.647 -10.979 1.00 93.06 82 LYS A N 1
ATOM 679 C CA . LYS A 1 82 ? 13.824 -2.554 -9.874 1.00 93.06 82 LYS A CA 1
ATOM 680 C C . LYS A 1 82 ? 13.992 -1.953 -8.487 1.00 93.06 82 LYS A C 1
ATOM 682 O O . LYS A 1 82 ? 13.263 -2.336 -7.581 1.00 93.06 82 LYS A O 1
ATOM 687 N N . PHE A 1 83 ? 14.905 -1.000 -8.321 1.00 93.12 83 PHE A N 1
ATOM 688 C CA . PHE A 1 83 ? 15.074 -0.309 -7.047 1.00 93.12 83 PHE A CA 1
ATOM 689 C C . PHE A 1 83 ? 13.779 0.379 -6.584 1.00 93.12 83 PHE A C 1
ATOM 691 O O . PHE A 1 83 ? 13.448 0.303 -5.409 1.00 93.12 83 PHE A O 1
ATOM 698 N N . PHE A 1 84 ? 12.986 0.963 -7.493 1.00 94.25 84 PHE A N 1
ATOM 699 C CA . PHE A 1 84 ? 11.680 1.527 -7.129 1.00 94.25 84 PHE A CA 1
ATOM 700 C C . PHE A 1 84 ? 10.705 0.460 -6.625 1.00 94.25 84 PHE A C 1
ATOM 702 O O . PHE A 1 84 ? 9.955 0.709 -5.687 1.00 94.25 84 PHE A O 1
ATOM 709 N N . ILE A 1 85 ? 10.735 -0.732 -7.221 1.00 94.94 85 ILE A N 1
ATOM 710 C CA . ILE A 1 85 ? 9.886 -1.855 -6.810 1.00 94.94 85 ILE A CA 1
ATOM 711 C C . ILE A 1 85 ? 10.310 -2.359 -5.428 1.00 94.94 85 ILE A C 1
ATOM 713 O O . ILE A 1 85 ? 9.447 -2.634 -4.601 1.00 94.94 85 ILE A O 1
ATOM 717 N N . MET A 1 86 ? 11.619 -2.408 -5.149 1.00 94.88 86 MET A N 1
ATOM 718 C CA . MET A 1 86 ? 12.147 -2.741 -3.820 1.00 94.88 86 MET A CA 1
ATOM 719 C C . MET A 1 86 ? 11.686 -1.734 -2.760 1.00 94.88 86 MET A C 1
ATOM 721 O O . MET A 1 86 ? 11.164 -2.145 -1.730 1.00 94.88 86 MET A O 1
ATOM 725 N N . LEU A 1 87 ? 11.804 -0.430 -3.038 1.00 95.38 87 LEU A N 1
ATOM 726 C CA . LEU A 1 87 ? 11.342 0.622 -2.126 1.00 95.38 87 LEU A CA 1
ATOM 727 C C . LEU A 1 87 ? 9.839 0.495 -1.818 1.00 95.38 87 LEU A C 1
ATOM 729 O O . LEU A 1 87 ? 9.426 0.587 -0.664 1.00 95.38 87 LEU A O 1
ATOM 733 N N . VAL A 1 88 ? 9.009 0.252 -2.838 1.00 95.38 88 VAL A N 1
ATOM 734 C CA . VAL A 1 88 ? 7.563 0.054 -2.641 1.00 95.38 88 VAL A CA 1
ATOM 735 C C . VAL A 1 88 ? 7.277 -1.225 -1.855 1.00 95.38 88 VAL A C 1
ATOM 737 O O . VAL A 1 88 ? 6.417 -1.212 -0.979 1.00 95.38 88 VAL A O 1
ATOM 740 N N . ASP A 1 89 ? 7.972 -2.325 -2.145 1.00 95.56 89 ASP A N 1
ATOM 741 C CA . ASP A 1 89 ? 7.795 -3.598 -1.437 1.00 95.56 89 ASP A CA 1
ATOM 742 C C . ASP A 1 89 ? 8.078 -3.466 0.071 1.00 95.56 89 ASP A C 1
ATOM 744 O O . ASP A 1 89 ? 7.300 -3.962 0.890 1.00 95.56 89 ASP A O 1
ATOM 748 N N . GLU A 1 90 ? 9.124 -2.730 0.453 1.00 94.44 90 GLU A N 1
ATOM 749 C CA . GLU A 1 90 ? 9.443 -2.462 1.860 1.00 94.44 90 GLU A CA 1
ATOM 750 C C . GLU A 1 90 ? 8.309 -1.714 2.579 1.00 94.44 90 GLU A C 1
ATOM 752 O O . GLU A 1 90 ? 7.853 -2.154 3.641 1.00 94.44 90 GLU A O 1
ATOM 757 N N . VAL A 1 91 ? 7.781 -0.642 1.979 1.00 96.06 91 VAL A N 1
ATOM 758 C CA . VAL A 1 91 ? 6.669 0.123 2.570 1.00 96.06 91 VAL A CA 1
ATOM 759 C C . VAL A 1 91 ? 5.375 -0.685 2.602 1.00 96.06 91 VAL A C 1
ATOM 761 O O . VAL A 1 91 ? 4.661 -0.655 3.605 1.00 96.06 91 VAL A O 1
ATOM 764 N N . LEU A 1 92 ? 5.062 -1.449 1.551 1.00 96.88 92 LEU A N 1
ATOM 765 C CA . LEU A 1 92 ? 3.862 -2.289 1.517 1.00 96.88 92 LEU A CA 1
ATOM 766 C C . LEU A 1 92 ? 3.888 -3.367 2.605 1.00 96.88 92 LEU A C 1
ATOM 768 O O . LEU A 1 92 ? 2.859 -3.632 3.225 1.00 96.88 92 LEU A O 1
ATOM 772 N N . LYS A 1 93 ? 5.053 -3.957 2.895 1.00 96.50 93 LYS A N 1
ATOM 773 C CA . LYS A 1 93 ? 5.210 -4.911 4.005 1.00 96.50 93 LYS A CA 1
ATOM 774 C C . LYS A 1 93 ? 4.944 -4.260 5.361 1.00 96.50 93 LYS A C 1
ATOM 776 O O . LYS A 1 93 ? 4.321 -4.880 6.223 1.00 96.50 93 LYS A O 1
ATOM 781 N N . LYS A 1 94 ? 5.363 -3.007 5.554 1.00 95.94 94 LYS A N 1
ATOM 782 C CA . LYS A 1 94 ? 5.039 -2.240 6.767 1.00 95.94 94 LYS A CA 1
ATOM 783 C C . LYS A 1 94 ? 3.553 -1.885 6.830 1.00 95.94 94 LYS A C 1
ATOM 785 O O . LYS A 1 94 ? 2.947 -2.032 7.886 1.00 95.94 94 LYS A O 1
ATOM 790 N N . LEU A 1 95 ? 2.937 -1.513 5.709 1.00 95.81 95 LEU A N 1
ATOM 791 C CA . LEU A 1 95 ? 1.491 -1.288 5.628 1.00 95.81 95 LEU A CA 1
ATOM 792 C C . LEU A 1 95 ? 0.695 -2.564 5.957 1.00 95.81 95 LEU A C 1
ATOM 794 O O . LEU A 1 95 ? -0.302 -2.496 6.675 1.00 95.81 95 LEU A O 1
ATOM 798 N N . LEU A 1 96 ? 1.148 -3.732 5.488 1.00 97.31 96 LEU A N 1
ATOM 799 C CA . LEU A 1 96 ? 0.536 -5.020 5.821 1.00 97.31 96 LEU A CA 1
ATOM 800 C C . LEU A 1 96 ? 0.595 -5.289 7.327 1.00 97.31 96 LEU A C 1
ATOM 802 O O . LEU A 1 96 ? -0.417 -5.669 7.909 1.00 97.31 96 LEU A O 1
ATOM 806 N N . TYR A 1 97 ? 1.737 -5.026 7.967 1.00 96.44 97 TYR A N 1
ATOM 807 C CA . TYR A 1 97 ? 1.863 -5.131 9.423 1.00 96.44 97 TYR A CA 1
ATOM 808 C C . TYR A 1 97 ? 0.838 -4.246 10.153 1.00 96.44 97 TYR A C 1
ATOM 810 O O . TYR A 1 97 ? 0.145 -4.720 11.054 1.00 96.44 97 TYR A O 1
ATOM 818 N N . ILE A 1 98 ? 0.678 -2.987 9.730 1.00 95.25 98 ILE A N 1
ATOM 819 C CA . ILE A 1 98 ? -0.330 -2.065 10.282 1.00 95.25 98 ILE A CA 1
ATOM 820 C C . ILE A 1 98 ? -1.749 -2.614 10.092 1.00 95.25 98 ILE A C 1
ATOM 822 O O . ILE A 1 98 ? -2.544 -2.616 11.036 1.00 95.25 98 ILE A O 1
ATOM 826 N N . ALA A 1 99 ? -2.070 -3.128 8.903 1.00 95.00 99 ALA A N 1
ATOM 827 C CA . ALA A 1 99 ? -3.362 -3.745 8.626 1.00 95.00 99 ALA A CA 1
ATOM 828 C C . ALA A 1 99 ? -3.629 -4.951 9.545 1.00 95.00 99 ALA A C 1
ATOM 830 O O . ALA A 1 99 ? -4.677 -5.014 10.188 1.00 95.00 99 ALA A O 1
ATOM 831 N N . GLU A 1 100 ? -2.680 -5.883 9.651 1.00 95.62 100 GLU A N 1
ATOM 832 C CA . GLU A 1 100 ? -2.769 -7.063 10.520 1.00 95.62 100 GLU A CA 1
ATOM 833 C C . GLU A 1 100 ? -2.924 -6.684 11.994 1.00 95.62 100 GLU A C 1
ATOM 835 O O . GLU A 1 100 ? -3.713 -7.294 12.720 1.00 95.62 100 GLU A O 1
ATOM 840 N N . TYR A 1 101 ? -2.228 -5.639 12.433 1.00 94.88 101 TYR A N 1
ATOM 841 C CA . TYR A 1 101 ? -2.342 -5.143 13.792 1.00 94.88 101 TYR A CA 1
ATOM 842 C C . TYR A 1 101 ? -3.745 -4.579 14.090 1.00 94.88 101 TYR A C 1
ATOM 844 O O . TYR A 1 101 ? -4.301 -4.866 15.153 1.00 94.88 101 TYR A O 1
ATOM 852 N N . LYS A 1 102 ? -4.390 -3.884 13.137 1.00 92.62 102 LYS A N 1
ATOM 853 C CA . LYS A 1 102 ? -5.802 -3.468 13.277 1.00 92.62 102 LYS A CA 1
ATOM 854 C C . LYS A 1 102 ? -6.736 -4.670 13.437 1.00 92.62 102 LYS A C 1
ATOM 856 O O . LYS A 1 102 ? -7.604 -4.650 14.308 1.00 92.62 102 LYS A O 1
ATOM 861 N N . PHE A 1 103 ? -6.553 -5.728 12.643 1.00 94.06 103 PHE A N 1
ATOM 862 C CA . PHE A 1 103 ? -7.341 -6.962 12.791 1.00 94.06 103 PHE A CA 1
ATOM 863 C C . PHE A 1 103 ? -7.142 -7.604 14.161 1.00 94.06 103 PHE A C 1
ATOM 865 O O . PHE A 1 103 ? -8.116 -7.977 14.810 1.00 94.06 103 PHE A O 1
ATOM 872 N N . LYS A 1 104 ? -5.901 -7.661 14.645 1.00 94.81 104 LYS A N 1
ATOM 873 C CA . LYS A 1 104 ? -5.596 -8.170 15.983 1.00 94.81 104 LYS A CA 1
ATOM 874 C C . LYS A 1 104 ? -6.310 -7.368 17.076 1.00 94.81 104 LYS A C 1
ATOM 876 O O . LYS A 1 104 ? -6.879 -7.970 17.985 1.00 94.81 104 LYS A O 1
ATOM 881 N N . LEU A 1 105 ? -6.316 -6.035 16.996 1.00 93.44 105 LEU A N 1
ATOM 882 C CA . LEU A 1 105 ? -7.057 -5.191 17.943 1.00 93.44 105 LEU A CA 1
ATOM 883 C C . LEU A 1 105 ? -8.570 -5.437 17.876 1.00 93.44 105 LEU A C 1
ATOM 885 O O . LEU A 1 105 ? -9.219 -5.497 18.921 1.00 93.44 105 LEU A O 1
ATOM 889 N N . MET A 1 106 ? -9.135 -5.635 16.679 1.00 92.00 106 MET A N 1
ATOM 890 C CA . MET A 1 106 ? -10.544 -6.017 16.540 1.00 92.00 106 MET A CA 1
ATOM 891 C C . MET A 1 106 ? -10.847 -7.355 17.212 1.00 92.00 106 MET A C 1
ATOM 893 O O . MET A 1 106 ? -11.847 -7.460 17.917 1.00 92.00 106 MET A O 1
ATOM 897 N N . GLU A 1 107 ? -10.003 -8.367 17.010 1.00 93.06 107 GLU A N 1
ATOM 898 C CA . GLU A 1 107 ? -10.183 -9.694 17.607 1.00 93.06 107 GLU A CA 1
ATOM 899 C C . GLU A 1 107 ? -10.107 -9.642 19.135 1.00 93.06 107 GLU A C 1
ATOM 901 O O . GLU A 1 107 ? -10.974 -10.191 19.816 1.00 93.06 107 GLU A O 1
ATOM 906 N N . LEU A 1 108 ? -9.103 -8.946 19.678 1.00 93.81 108 LEU A N 1
ATOM 907 C CA . LEU A 1 108 ? -8.902 -8.808 21.123 1.00 93.81 108 LEU A CA 1
ATOM 908 C C . LEU A 1 108 ? -10.084 -8.121 21.813 1.00 93.81 108 LEU A C 1
ATOM 910 O O . LEU A 1 108 ? -10.452 -8.502 22.925 1.00 93.81 108 LEU A O 1
ATOM 914 N N . ASN A 1 109 ? -10.690 -7.143 21.140 1.00 91.88 109 ASN A N 1
ATOM 915 C CA . ASN A 1 109 ? -11.786 -6.341 21.675 1.00 91.88 109 ASN A CA 1
ATOM 916 C C . ASN A 1 109 ? -13.175 -6.778 21.173 1.00 91.88 109 ASN A C 1
ATOM 918 O O . ASN A 1 109 ? -14.179 -6.176 21.551 1.00 91.88 109 ASN A O 1
ATOM 922 N N . ASN A 1 110 ? -13.249 -7.842 20.363 1.00 91.12 110 ASN A N 1
ATOM 923 C CA . ASN A 1 110 ? -14.475 -8.364 19.752 1.00 91.12 110 ASN A CA 1
ATOM 924 C C . ASN A 1 110 ? -15.285 -7.282 18.999 1.00 91.12 110 ASN A C 1
ATOM 926 O O . ASN A 1 110 ? -16.502 -7.167 19.168 1.00 91.12 110 ASN A O 1
ATOM 930 N N . LEU A 1 111 ? -14.588 -6.476 18.194 1.00 89.94 111 LEU A N 1
ATOM 931 C CA . LEU A 1 111 ? -15.153 -5.373 17.409 1.00 89.94 111 LEU A CA 1
ATOM 932 C C . LEU A 1 111 ? -15.596 -5.838 16.021 1.00 89.94 111 LEU A C 1
ATOM 934 O O . LEU A 1 111 ? -15.066 -6.803 15.468 1.00 89.94 111 LEU A O 1
ATOM 938 N N . SER A 1 112 ? -16.561 -5.129 15.436 1.00 87.56 112 SER A N 1
ATOM 939 C CA . SER A 1 112 ? -17.122 -5.465 14.122 1.00 87.56 112 SER A CA 1
ATOM 940 C C . SER A 1 112 ? -16.579 -4.604 12.975 1.00 87.56 112 SER A C 1
ATOM 942 O O . SER A 1 112 ? -16.591 -5.048 11.823 1.00 87.56 112 SER A O 1
ATOM 944 N N . THR A 1 113 ? -16.049 -3.421 13.300 1.00 88.19 113 THR A N 1
ATOM 945 C CA . THR A 1 113 ? -15.414 -2.442 12.398 1.00 88.19 113 THR A CA 1
ATOM 946 C C . THR A 1 113 ? -14.227 -1.770 13.098 1.00 88.19 113 THR A C 1
ATOM 948 O O . THR A 1 113 ? -14.164 -1.709 14.327 1.00 88.19 113 THR A O 1
ATOM 951 N N . PHE A 1 114 ? -13.292 -1.227 12.316 1.00 89.38 114 PHE A N 1
ATOM 952 C CA . PHE A 1 114 ? -12.187 -0.417 12.829 1.00 89.38 114 PHE A CA 1
ATOM 953 C C . PHE A 1 114 ? -12.651 0.910 13.448 1.00 89.38 114 PHE A C 1
ATOM 955 O O . PHE A 1 114 ? -11.996 1.452 14.335 1.00 89.38 114 PHE A O 1
ATOM 962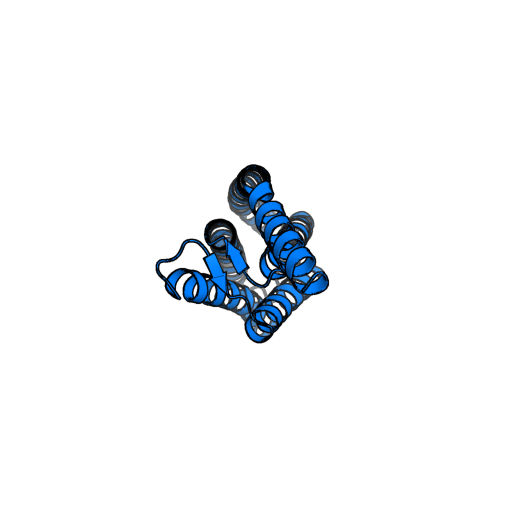 N N . THR A 1 115 ? -13.811 1.420 13.032 1.00 87.00 115 THR A N 1
ATOM 963 C CA . THR A 1 115 ? -14.371 2.686 13.535 1.00 87.00 115 THR A CA 1
ATOM 964 C C . THR A 1 115 ? -14.893 2.597 14.975 1.00 87.00 115 THR A C 1
ATOM 966 O O . THR A 1 115 ? -15.170 3.621 15.598 1.00 87.00 115 THR A O 1
ATOM 969 N N . GLU A 1 116 ? -14.992 1.385 15.530 1.00 90.31 116 GLU A N 1
ATOM 970 C CA . GLU A 1 116 ? -15.389 1.121 16.920 1.00 90.31 116 GLU A CA 1
ATOM 971 C C . GLU A 1 116 ? -14.211 1.159 17.911 1.00 90.31 116 GLU A C 1
ATOM 973 O O . GLU A 1 116 ? -14.413 0.910 19.100 1.00 90.31 116 GLU A O 1
ATOM 978 N N . PHE A 1 117 ? -12.990 1.467 17.455 1.00 92.69 117 PHE A N 1
ATOM 979 C CA . PHE A 1 117 ? -11.810 1.530 18.322 1.00 92.69 117 PHE A CA 1
ATOM 980 C C . PHE A 1 117 ? -12.021 2.528 19.465 1.00 92.69 117 PHE A C 1
ATOM 982 O O . PHE A 1 117 ? -12.371 3.695 19.263 1.00 92.69 117 PHE A O 1
ATOM 989 N N . SER A 1 118 ? -11.788 2.067 20.693 1.00 93.00 118 SER A N 1
ATOM 990 C CA . SER A 1 118 ? -11.824 2.924 21.870 1.00 93.00 118 SER A CA 1
ATOM 991 C C . SER A 1 118 ? -10.619 3.868 21.900 1.00 93.00 118 SER A C 1
ATOM 993 O O . SER A 1 118 ? -9.652 3.715 21.158 1.00 93.00 118 SER A O 1
ATOM 995 N N . ALA A 1 119 ? -10.633 4.839 22.814 1.00 92.50 119 ALA A N 1
ATOM 996 C CA . ALA A 1 119 ? -9.488 5.730 23.001 1.00 92.50 119 ALA A CA 1
ATOM 997 C C . ALA A 1 119 ? -8.190 4.985 23.378 1.00 92.50 119 ALA A C 1
ATOM 999 O O . ALA A 1 119 ? -7.106 5.472 23.059 1.00 92.50 119 ALA A O 1
ATOM 1000 N N . GLU A 1 120 ? -8.287 3.831 24.046 1.00 94.38 120 GLU A N 1
ATOM 1001 C CA . GLU A 1 120 ? -7.112 3.019 24.380 1.00 94.38 120 GLU A CA 1
ATO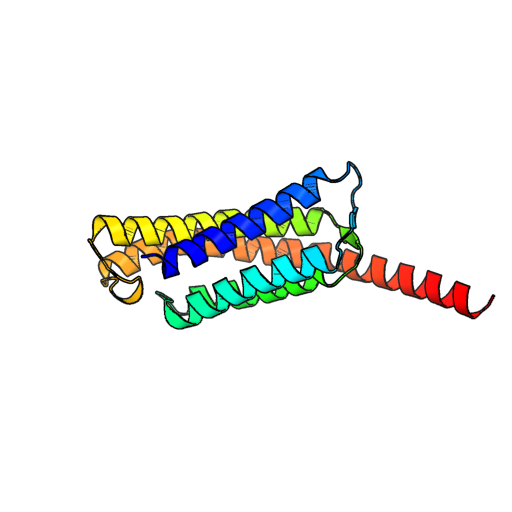M 1002 C C . GLU A 1 120 ? -6.608 2.254 23.150 1.00 94.38 120 GLU A C 1
ATOM 1004 O O . GLU A 1 120 ? -5.416 2.315 22.858 1.00 94.38 120 GLU A O 1
ATOM 1009 N N . ASP A 1 121 ? -7.511 1.650 22.368 1.00 93.69 121 ASP A N 1
ATOM 1010 C CA . ASP A 1 121 ? -7.161 0.953 21.119 1.00 93.69 121 ASP A CA 1
ATOM 1011 C C . ASP A 1 121 ? -6.497 1.907 20.120 1.00 93.69 121 ASP A C 1
ATOM 1013 O O . ASP A 1 121 ? -5.480 1.582 19.511 1.00 93.69 121 ASP A O 1
ATOM 1017 N N . LEU A 1 122 ? -7.034 3.127 19.999 1.00 92.31 122 LEU A N 1
ATOM 1018 C CA . LEU A 1 122 ? -6.462 4.192 19.176 1.00 92.31 122 LEU A CA 1
ATOM 1019 C C . LEU A 1 122 ? -5.042 4.545 19.606 1.00 92.31 122 LEU A C 1
ATOM 1021 O O . LEU A 1 122 ? -4.172 4.756 18.767 1.00 92.31 122 LEU A O 1
ATOM 1025 N N . LYS A 1 123 ? -4.798 4.628 20.911 1.00 92.69 123 LYS A N 1
ATOM 1026 C CA . LYS A 1 123 ? -3.482 4.969 21.443 1.00 92.69 123 LYS A CA 1
ATOM 1027 C C . LYS A 1 123 ? -2.468 3.854 21.192 1.00 92.69 123 LYS A C 1
ATOM 1029 O O . LYS A 1 123 ? -1.317 4.157 20.885 1.00 92.69 123 LYS A O 1
ATOM 1034 N N . GLU A 1 124 ? -2.882 2.594 21.317 1.00 92.94 124 GLU A N 1
ATOM 1035 C CA . GLU A 1 124 ? -2.041 1.442 20.978 1.00 92.94 124 GLU A CA 1
ATOM 1036 C C . GLU A 1 124 ? -1.726 1.429 19.477 1.00 92.94 124 GLU A C 1
ATOM 1038 O O . GLU A 1 124 ? -0.565 1.343 19.086 1.00 92.94 124 GLU A O 1
ATOM 1043 N N . PHE A 1 125 ? -2.746 1.644 18.643 1.00 93.62 125 PHE A N 1
ATOM 1044 C CA . PHE A 1 125 ? -2.608 1.693 17.194 1.00 93.62 125 PHE A CA 1
ATOM 1045 C C . PHE A 1 125 ? -1.694 2.813 16.702 1.00 93.62 125 PHE A C 1
ATOM 1047 O O . PHE A 1 125 ? -0.805 2.556 15.898 1.00 93.62 125 PHE A O 1
ATOM 1054 N N . ILE A 1 126 ? -1.870 4.041 17.197 1.00 92.81 126 ILE A N 1
ATOM 1055 C CA . ILE A 1 126 ? -1.039 5.185 16.794 1.00 92.81 126 ILE A CA 1
ATOM 1056 C C . ILE A 1 126 ? 0.433 4.919 17.100 1.00 92.81 126 ILE A C 1
ATOM 1058 O O . ILE A 1 126 ? 1.287 5.262 16.292 1.00 92.81 126 ILE A O 1
ATOM 1062 N N . LYS A 1 127 ? 0.736 4.274 18.229 1.00 91.50 127 LYS A N 1
ATOM 1063 C CA . LYS A 1 127 ? 2.113 3.936 18.586 1.00 91.50 127 LYS A CA 1
ATOM 1064 C C . LYS A 1 127 ? 2.748 2.981 17.570 1.00 91.50 127 LYS A C 1
ATOM 1066 O O . LYS A 1 127 ? 3.877 3.210 17.161 1.00 91.50 127 LYS A O 1
ATOM 1071 N N . GLU A 1 128 ? 2.037 1.934 17.159 1.00 91.81 128 GLU A N 1
ATOM 1072 C CA . GLU A 1 128 ? 2.534 1.026 16.113 1.00 91.81 128 GLU A CA 1
ATOM 1073 C C . GLU A 1 128 ? 2.598 1.722 14.744 1.00 91.81 128 GLU A C 1
ATOM 1075 O O . GLU A 1 128 ? 3.486 1.452 13.939 1.00 91.81 128 GLU A O 1
ATOM 1080 N N . TYR A 1 129 ? 1.686 2.660 14.481 1.00 94.19 129 TYR A N 1
ATOM 1081 C CA . TYR A 1 129 ? 1.671 3.432 13.243 1.00 94.19 129 TYR A CA 1
ATOM 1082 C C . TYR A 1 129 ? 2.819 4.445 13.132 1.00 94.19 129 TYR A C 1
ATOM 1084 O O . TYR A 1 129 ? 3.286 4.723 12.029 1.00 94.19 129 TYR A O 1
ATOM 1092 N N . GLU A 1 130 ? 3.311 4.993 14.245 1.00 92.12 130 GLU A N 1
ATOM 1093 C CA . GLU A 1 130 ? 4.484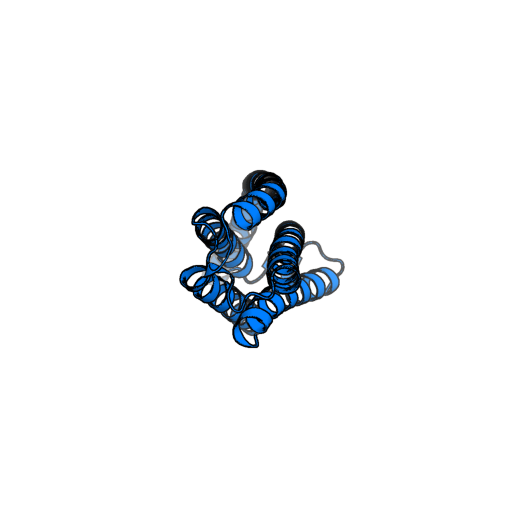 5.878 14.246 1.00 92.12 130 GLU A CA 1
ATOM 1094 C C . GLU A 1 130 ? 5.716 5.188 13.639 1.00 92.12 130 GLU A C 1
ATOM 1096 O O . GLU A 1 130 ? 6.446 5.819 12.873 1.00 92.12 130 GLU A O 1
ATOM 1101 N N . ASP A 1 131 ? 5.894 3.887 13.887 1.00 87.75 131 ASP A N 1
ATOM 1102 C CA . ASP A 1 131 ? 6.970 3.103 13.274 1.00 87.75 131 ASP A CA 1
ATOM 1103 C C . ASP A 1 131 ? 6.782 2.978 11.752 1.00 87.75 131 ASP A C 1
ATOM 1105 O O . ASP A 1 131 ? 7.752 3.092 11.004 1.00 87.75 131 ASP A O 1
ATOM 1109 N N . PHE A 1 132 ? 5.545 2.805 11.264 1.00 93.31 132 PHE A N 1
ATOM 1110 C CA . PHE A 1 132 ? 5.254 2.846 9.824 1.00 93.31 132 PHE A CA 1
ATOM 1111 C C . PHE A 1 132 ? 5.579 4.214 9.218 1.00 93.31 132 PHE A C 1
ATOM 1113 O O . PHE A 1 132 ? 6.190 4.273 8.153 1.00 93.31 132 PHE A O 1
ATOM 1120 N N . ARG A 1 133 ? 5.220 5.313 9.891 1.00 93.38 133 ARG A N 1
ATOM 1121 C CA . ARG A 1 133 ? 5.492 6.664 9.379 1.00 93.38 133 ARG A CA 1
ATOM 1122 C C . ARG A 1 133 ? 6.976 6.941 9.207 1.00 93.38 133 ARG A C 1
ATOM 1124 O O . ARG A 1 133 ? 7.350 7.545 8.213 1.00 93.38 133 ARG A O 1
ATOM 1131 N N . LEU A 1 134 ? 7.816 6.491 10.138 1.00 91.81 134 LEU A N 1
ATOM 1132 C CA . LEU A 1 134 ? 9.266 6.651 10.012 1.00 91.81 134 LEU A CA 1
ATOM 1133 C C . LEU A 1 134 ? 9.811 5.934 8.769 1.00 91.81 134 LEU A C 1
ATOM 1135 O O . LEU A 1 134 ? 10.640 6.489 8.051 1.00 91.81 134 LEU A O 1
ATOM 1139 N N . GLU A 1 135 ? 9.321 4.726 8.497 1.00 90.88 135 GLU A N 1
ATOM 1140 C CA . GLU A 1 135 ? 9.696 3.956 7.304 1.00 90.88 135 GLU A CA 1
ATOM 1141 C C . GLU A 1 135 ? 9.158 4.611 6.022 1.00 90.88 135 GLU A C 1
ATOM 1143 O O . GLU A 1 135 ? 9.849 4.655 5.006 1.00 90.88 135 GLU A O 1
ATOM 1148 N N . PHE A 1 136 ? 7.949 5.177 6.067 1.00 95.00 136 PHE A N 1
ATOM 1149 C CA . PHE A 1 136 ? 7.376 5.907 4.938 1.00 95.00 136 PHE A CA 1
ATOM 1150 C C . PHE A 1 136 ? 8.143 7.203 4.631 1.00 95.00 136 PHE A C 1
ATOM 1152 O O . PHE A 1 136 ? 8.445 7.474 3.468 1.00 95.00 136 PHE A O 1
ATOM 1159 N N . ASP A 1 137 ? 8.543 7.957 5.657 1.00 93.31 137 ASP A N 1
ATOM 1160 C CA . ASP A 1 137 ? 9.390 9.144 5.507 1.00 93.31 137 ASP A CA 1
ATOM 1161 C C . ASP A 1 137 ? 10.750 8.770 4.876 1.00 93.31 137 ASP A C 1
ATOM 1163 O O . ASP A 1 137 ? 11.249 9.472 3.991 1.00 93.31 137 ASP A O 1
ATOM 1167 N N . MET A 1 138 ? 11.351 7.643 5.285 1.00 93.00 138 MET A N 1
ATOM 1168 C CA . MET A 1 138 ? 12.590 7.130 4.680 1.00 93.00 138 MET A CA 1
ATOM 1169 C C . MET A 1 138 ? 12.396 6.751 3.211 1.00 93.00 138 MET A C 1
ATOM 1171 O O . MET A 1 138 ? 13.184 7.168 2.361 1.00 93.00 138 MET A O 1
ATOM 1175 N N . PHE A 1 139 ? 11.309 6.048 2.894 1.00 94.31 139 PHE A N 1
ATOM 1176 C CA . PHE A 1 139 ? 10.935 5.738 1.519 1.00 94.31 139 PHE A CA 1
ATOM 1177 C C . PHE A 1 139 ? 10.834 6.994 0.648 1.00 94.31 139 PHE A C 1
ATOM 1179 O O . PHE A 1 139 ? 11.345 7.002 -0.471 1.00 94.31 139 PHE A O 1
ATOM 1186 N N . GLN A 1 140 ? 10.206 8.067 1.140 1.00 93.50 140 GLN A N 1
ATOM 1187 C CA . GLN A 1 140 ? 10.075 9.312 0.380 1.00 93.50 140 GLN A CA 1
ATOM 1188 C C . GLN A 1 140 ? 11.441 9.926 0.057 1.00 93.50 140 GLN A C 1
ATOM 1190 O O . GLN A 1 140 ? 11.649 10.404 -1.063 1.00 93.50 140 GLN A O 1
ATOM 1195 N N . VAL A 1 141 ? 12.370 9.906 1.018 1.00 92.00 141 VAL A N 1
ATOM 1196 C CA . VAL A 1 141 ? 13.745 10.387 0.828 1.00 92.00 141 VAL A CA 1
ATOM 1197 C C . VAL A 1 141 ? 14.459 9.554 -0.234 1.00 92.00 141 VAL A C 1
ATOM 1199 O O . VAL A 1 141 ? 14.917 10.113 -1.233 1.00 92.00 141 VAL A O 1
ATOM 1202 N N . ASP A 1 142 ? 14.471 8.230 -0.077 1.00 89.94 142 ASP A N 1
ATOM 1203 C CA . ASP A 1 142 ? 15.151 7.322 -1.005 1.00 89.94 142 ASP A CA 1
ATOM 1204 C C . ASP A 1 142 ? 14.557 7.414 -2.416 1.00 89.94 142 ASP A C 1
ATOM 1206 O O . ASP A 1 142 ? 15.283 7.482 -3.414 1.00 89.94 142 ASP A O 1
ATOM 1210 N N . PHE A 1 143 ? 13.229 7.504 -2.516 1.00 89.81 143 PHE A N 1
ATOM 1211 C CA . PHE A 1 143 ? 12.531 7.700 -3.779 1.00 89.81 143 PHE A CA 1
ATOM 1212 C C . PHE A 1 143 ? 12.942 9.011 -4.456 1.00 89.81 143 PHE A C 1
ATOM 1214 O O . PHE A 1 143 ? 13.185 9.033 -5.666 1.00 89.81 143 PHE A O 1
ATOM 1221 N N . CYS A 1 144 ? 13.028 10.114 -3.709 1.00 86.50 144 CYS A N 1
ATOM 1222 C CA . CYS A 1 144 ? 13.433 11.407 -4.257 1.00 86.50 144 CYS A CA 1
ATOM 1223 C C . CYS A 1 144 ? 14.874 11.377 -4.775 1.00 86.50 144 CYS A C 1
ATOM 1225 O O . CYS A 1 144 ? 15.120 11.861 -5.886 1.00 86.50 144 CYS A O 1
ATOM 1227 N N . ASP A 1 145 ? 15.788 10.752 -4.035 1.00 84.69 145 ASP A N 1
ATOM 1228 C CA . ASP A 1 145 ? 17.206 10.654 -4.388 1.00 84.69 145 ASP A CA 1
ATOM 1229 C C . ASP A 1 145 ? 17.428 9.896 -5.702 1.00 84.69 145 ASP A C 1
ATOM 1231 O O . ASP A 1 145 ? 18.272 10.281 -6.518 1.00 84.69 145 ASP A O 1
ATOM 1235 N N . VAL A 1 146 ? 16.617 8.871 -5.973 1.00 81.75 146 VAL A N 1
ATOM 1236 C CA . VAL A 1 146 ? 16.706 8.062 -7.200 1.00 81.75 146 VAL A CA 1
ATOM 1237 C C . VAL A 1 146 ? 15.690 8.449 -8.279 1.00 81.75 146 VAL A C 1
ATOM 1239 O O . VAL A 1 146 ? 15.721 7.912 -9.383 1.00 81.75 146 VAL A O 1
ATOM 1242 N N . SER A 1 147 ? 14.823 9.434 -8.034 1.00 78.44 147 SER A N 1
ATOM 1243 C CA . SER A 1 147 ? 13.763 9.830 -8.978 1.00 78.44 147 SER A CA 1
ATOM 1244 C C . SER A 1 147 ? 14.278 10.319 -10.343 1.00 78.44 147 SER A C 1
ATOM 1246 O O . SER A 1 147 ? 13.551 10.302 -11.334 1.00 78.44 147 SER A O 1
ATOM 1248 N N . HIS A 1 148 ? 15.551 10.704 -10.441 1.00 71.75 148 HIS A N 1
ATOM 1249 C CA . HIS A 1 148 ? 16.196 11.055 -11.707 1.00 71.75 148 HIS A CA 1
ATOM 1250 C C . HIS A 1 148 ? 16.336 9.865 -12.680 1.00 71.75 148 HIS A C 1
ATOM 1252 O O . HIS A 1 148 ? 16.543 10.078 -13.872 1.00 71.75 148 HIS A O 1
ATOM 1258 N N . TYR A 1 149 ? 16.183 8.617 -12.228 1.00 68.00 149 TYR A N 1
ATOM 1259 C CA . TYR A 1 149 ? 16.143 7.462 -13.132 1.00 68.00 149 TYR A CA 1
ATOM 1260 C C . TYR A 1 149 ? 14.860 7.402 -13.975 1.00 68.00 149 TYR A C 1
ATOM 1262 O O . TYR A 1 149 ? 14.910 6.874 -15.084 1.00 68.00 149 TYR A O 1
ATOM 1270 N N . PHE A 1 150 ? 13.757 8.027 -13.535 1.00 67.12 150 PHE A N 1
ATOM 1271 C CA . PHE A 1 150 ? 12.563 8.192 -14.379 1.00 67.12 150 PHE A CA 1
ATOM 1272 C C . PHE A 1 150 ? 12.879 9.005 -15.639 1.00 67.12 150 PHE A C 1
ATOM 1274 O O . PHE A 1 150 ? 12.518 8.630 -16.752 1.00 67.12 150 PHE A O 1
ATOM 1281 N N . SER A 1 151 ? 13.617 10.109 -15.484 1.00 57.03 151 SER A N 1
ATOM 1282 C CA . SER A 1 151 ? 13.915 11.012 -16.598 1.00 57.03 151 SER A CA 1
ATOM 1283 C C . SER A 1 151 ? 14.942 10.448 -17.577 1.00 57.03 151 SER A C 1
ATOM 1285 O O . SER A 1 151 ? 14.923 10.836 -18.742 1.00 57.03 151 SER A O 1
ATOM 1287 N N . LEU A 1 152 ? 15.804 9.515 -17.157 1.00 55.50 152 LEU A N 1
ATOM 1288 C CA . LEU A 1 152 ? 16.732 8.823 -18.056 1.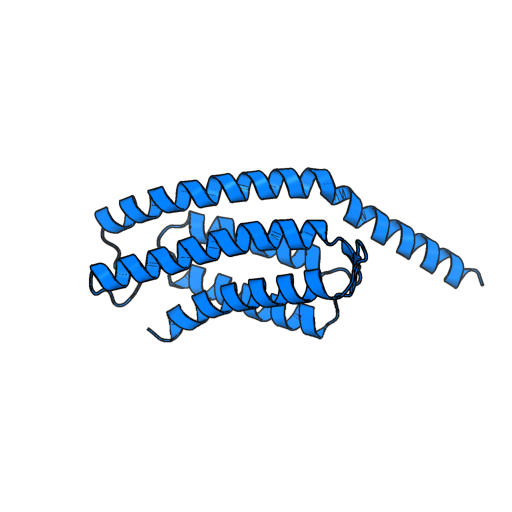00 55.50 152 LEU A CA 1
ATOM 1289 C C . LEU A 1 152 ? 15.997 7.918 -19.053 1.00 55.50 152 LEU A C 1
ATOM 1291 O O . LEU A 1 152 ? 16.338 7.942 -20.238 1.00 55.50 152 LEU A O 1
ATOM 1295 N N . ASN A 1 153 ? 14.952 7.202 -18.626 1.00 52.12 153 ASN A N 1
ATOM 1296 C CA . ASN A 1 153 ? 14.111 6.430 -19.547 1.00 52.12 153 ASN A CA 1
ATOM 1297 C C . ASN A 1 153 ? 13.321 7.353 -20.480 1.00 52.12 153 ASN A C 1
ATOM 1299 O O . ASN A 1 153 ? 13.398 7.182 -21.696 1.00 52.12 153 ASN A O 1
ATOM 1303 N N . SER A 1 154 ? 12.713 8.428 -19.961 1.00 51.25 154 SER A N 1
ATOM 1304 C CA . SER A 1 154 ? 12.038 9.424 -20.808 1.00 51.25 154 SER A CA 1
ATOM 1305 C C . SER A 1 154 ? 12.991 10.097 -21.810 1.00 51.25 154 SER A C 1
ATOM 1307 O O . SER A 1 154 ? 12.597 10.437 -22.924 1.00 51.25 154 SER A O 1
ATOM 1309 N N . TYR A 1 155 ? 14.258 10.320 -21.447 1.00 49.03 155 TYR A N 1
ATOM 1310 C CA . TYR A 1 155 ? 15.263 10.902 -22.342 1.00 49.03 155 TYR A CA 1
ATOM 1311 C C . TYR A 1 155 ? 15.698 9.911 -23.427 1.00 49.03 155 TYR A C 1
ATOM 1313 O O . TYR A 1 155 ? 15.854 10.289 -24.588 1.00 49.03 155 TYR A O 1
ATOM 1321 N N . THR A 1 156 ? 15.841 8.634 -23.072 1.00 52.84 156 THR A N 1
ATOM 1322 C CA . THR A 1 156 ? 16.224 7.570 -24.007 1.00 52.84 156 THR A CA 1
ATOM 1323 C C . THR A 1 156 ? 15.094 7.276 -24.996 1.00 52.84 156 THR A C 1
ATOM 1325 O O . THR A 1 156 ? 15.351 7.182 -26.195 1.00 52.84 156 THR A O 1
ATOM 1328 N N . GLU A 1 157 ? 13.839 7.255 -24.543 1.00 52.53 157 GLU A N 1
ATOM 1329 C CA . GLU A 1 157 ? 12.657 7.159 -25.409 1.00 52.53 157 GLU A CA 1
ATOM 1330 C C . GLU A 1 157 ? 12.513 8.362 -26.346 1.00 52.53 157 GLU A C 1
ATOM 1332 O O . GLU A 1 157 ? 12.252 8.172 -27.532 1.00 52.53 157 GLU A O 1
ATOM 1337 N N . ASN A 1 158 ? 12.754 9.587 -25.863 1.00 50.81 158 ASN A N 1
ATOM 1338 C CA . ASN A 1 158 ? 12.742 10.785 -26.711 1.00 50.81 158 ASN A CA 1
ATOM 1339 C C . ASN A 1 158 ? 13.862 10.777 -27.758 1.00 50.81 158 ASN A C 1
ATOM 1341 O O . ASN A 1 158 ? 13.659 11.230 -28.880 1.00 50.81 158 ASN A O 1
ATOM 1345 N N . ILE A 1 159 ? 15.045 10.255 -27.426 1.00 49.94 159 ILE A N 1
ATOM 1346 C CA . ILE A 1 159 ? 16.129 10.096 -28.400 1.00 49.94 159 ILE A CA 1
ATOM 1347 C C . ILE A 1 159 ? 15.774 9.015 -29.429 1.00 49.94 159 ILE A C 1
ATOM 1349 O O . ILE A 1 159 ? 15.957 9.229 -30.626 1.00 49.94 159 ILE A O 1
ATOM 1353 N N . ILE A 1 160 ? 15.255 7.865 -28.995 1.00 53.78 160 ILE A N 1
ATOM 1354 C CA . ILE A 1 160 ? 14.878 6.763 -29.890 1.00 53.78 160 ILE A CA 1
ATOM 1355 C C . ILE A 1 160 ? 13.708 7.163 -30.802 1.00 53.78 160 ILE A C 1
ATOM 1357 O O . ILE A 1 160 ? 13.737 6.829 -31.989 1.00 53.78 160 ILE A O 1
ATOM 1361 N N . SER A 1 161 ? 12.708 7.892 -30.293 1.00 51.62 161 SER A N 1
ATOM 1362 C CA . SER A 1 161 ? 11.603 8.419 -31.106 1.00 51.62 161 SER A CA 1
ATOM 1363 C C . SER A 1 161 ? 12.103 9.471 -32.093 1.00 51.62 161 SER A C 1
ATOM 1365 O O . SER A 1 161 ? 11.831 9.352 -33.285 1.00 51.62 161 SER A O 1
ATOM 1367 N N . PHE A 1 162 ? 12.954 10.400 -31.640 1.00 48.53 162 PHE A N 1
ATOM 1368 C CA . PHE A 1 162 ? 13.598 11.382 -32.505 1.00 48.53 162 PHE A CA 1
ATOM 1369 C C . PHE A 1 162 ? 14.325 10.696 -33.663 1.00 48.53 162 PHE A C 1
ATOM 1371 O O . PHE A 1 162 ? 14.085 11.058 -34.802 1.00 48.53 162 PHE A O 1
ATOM 1378 N N . TYR A 1 163 ? 15.131 9.656 -33.424 1.00 42.88 163 TYR A N 1
ATOM 1379 C CA . TYR A 1 163 ? 15.833 8.932 -34.495 1.00 42.88 163 TYR A CA 1
ATOM 1380 C C . TYR A 1 163 ? 14.931 8.085 -35.411 1.00 42.88 163 TYR A C 1
ATOM 1382 O O . TYR A 1 163 ? 15.331 7.808 -36.546 1.00 42.88 163 TYR A O 1
ATOM 1390 N N . ARG A 1 164 ? 13.743 7.668 -34.956 1.00 49.50 164 ARG A N 1
ATOM 1391 C CA . ARG A 1 164 ? 12.738 7.001 -35.803 1.00 49.50 164 ARG A CA 1
ATOM 1392 C C . ARG A 1 164 ? 12.029 7.974 -36.740 1.00 49.50 164 ARG A C 1
ATOM 1394 O O . ARG A 1 164 ? 11.714 7.575 -37.849 1.00 49.50 164 ARG A O 1
ATOM 1401 N N . ASP A 1 165 ? 11.827 9.221 -36.326 1.00 54.25 165 ASP A N 1
ATOM 1402 C CA . ASP A 1 165 ? 11.088 10.216 -37.115 1.00 54.25 165 ASP A CA 1
ATOM 1403 C C . ASP A 1 165 ? 11.927 10.871 -38.233 1.00 54.25 165 ASP A C 1
ATOM 1405 O O . ASP A 1 165 ? 11.381 11.526 -39.121 1.00 54.25 165 ASP A O 1
ATOM 1409 N N . ILE A 1 166 ? 13.256 10.703 -38.209 1.00 60.44 166 ILE A N 1
ATOM 1410 C CA . ILE A 1 166 ? 14.195 11.228 -39.228 1.00 60.44 166 ILE A CA 1
ATOM 1411 C C . ILE A 1 166 ? 14.701 10.162 -40.214 1.00 60.44 166 ILE A C 1
ATOM 1413 O O . ILE A 1 166 ? 15.495 10.502 -41.094 1.00 60.44 166 ILE A O 1
ATOM 1417 N N . ASN A 1 167 ? 14.262 8.905 -40.086 1.00 44.75 167 ASN A N 1
ATOM 1418 C CA . ASN A 1 167 ? 14.550 7.806 -41.022 1.00 44.75 167 ASN A CA 1
ATOM 1419 C C . ASN A 1 167 ? 13.265 7.291 -41.676 1.00 44.75 167 ASN A C 1
ATOM 1421 O O . ASN A 1 167 ? 13.364 6.813 -42.829 1.00 44.75 167 ASN A O 1
#